Protein AF-X5D4H0-F1 (afdb_monomer_lite)

Organism: Chilo suppressalis (NCBI:txid168631)

Radius of gyration: 31.81 Å; chains: 1; bounding box: 71×62×67 Å

Sequence (110 aa):
GKLAHEENACTDKDTGFATVEECNVGMKMDQKDWSDDDLVAQALLFFLGGFDTVSTAMTFSLHELALSPEVQDKLLAEIRENEQKNNGKFDFNSIQKMVYMDMVVSGKTK

Foldseek 3Di:
DDDDDDDDDPDDDPDDDDDDPPPPPPPPPVPPDDDPVNVVVVVVVVCVVPVVVVVVLVVVLVVVCVVCVVLVVVLVVLVVVLCVVVVNDDDPVSVVPSPSVVCSSVVVPD

InterPro domains:
  IPR001128 Cytochrome P450 [PF00067] (30-105)
  IPR036396 Cytochrome P450 superfamily [G3DSA:1.10.630.10] (8-106)
  IPR036396 Cytochrome P450 superfamily [SSF48264] (31-105)
  IPR050476 Insect Cytochrome P450 Detoxification [PTHR24292] (33-106)

pLDDT: mean 77.78, std 20.72, range [32.56, 96.5]

Secondary structure (DSSP, 8-state):
----------------S---------------PPPHHHHHHHHHHHHHHHHHHHHHHHHHHHHHHHH-HHHHHHHHHHHHHHHHHTTT---HHHHHT-HHHHHHHTT---

Structure (mmCIF, N/CA/C/O backbone):
data_AF-X5D4H0-F1
#
_entry.id   AF-X5D4H0-F1
#
loop_
_atom_site.group_PDB
_atom_site.id
_atom_site.type_symbol
_atom_site.label_atom_id
_atom_site.label_alt_id
_atom_site.label_comp_id
_atom_site.label_asym_id
_atom_site.label_entity_id
_atom_site.label_seq_id
_atom_site.pdbx_PDB_ins_code
_atom_site.Cartn_x
_atom_site.Cartn_y
_atom_site.Cartn_z
_atom_site.occupancy
_atom_site.B_iso_or_equiv
_atom_site.auth_seq_id
_atom_site.auth_comp_id
_atom_site.auth_asym_id
_atom_site.auth_atom_id
_atom_site.pdbx_PDB_model_num
ATOM 1 N N . GLY A 1 1 ? 50.247 13.702 -39.782 1.00 38.03 1 GLY A N 1
ATOM 2 C CA . GLY A 1 1 ? 50.747 15.018 -39.347 1.00 38.03 1 GLY A CA 1
ATOM 3 C C . GLY A 1 1 ? 50.384 16.060 -40.383 1.00 38.03 1 GLY A C 1
ATOM 4 O O . GLY A 1 1 ? 50.395 15.709 -41.554 1.00 38.03 1 GLY A O 1
ATOM 5 N N . LYS A 1 2 ? 50.134 17.296 -39.919 1.00 32.56 2 LYS A N 1
ATOM 6 C CA . LYS A 1 2 ? 49.793 18.537 -40.659 1.00 32.56 2 LYS A CA 1
ATOM 7 C C . LYS A 1 2 ? 48.367 18.589 -41.232 1.00 32.56 2 LYS A C 1
ATOM 9 O O . LYS A 1 2 ? 48.036 17.730 -42.031 1.00 32.56 2 LYS A O 1
ATOM 14 N N . LEU A 1 3 ? 47.421 19.423 -40.771 1.00 36.31 3 LEU A N 1
ATOM 15 C CA . LEU A 1 3 ? 47.322 20.852 -40.362 1.00 36.31 3 LEU A CA 1
ATOM 16 C C . LEU A 1 3 ? 46.742 21.745 -41.484 1.00 36.31 3 LEU A C 1
ATOM 18 O O . LEU A 1 3 ? 47.398 21.943 -42.497 1.00 36.31 3 LEU A O 1
ATOM 22 N N . ALA A 1 4 ? 45.529 22.247 -41.202 1.00 43.66 4 ALA A N 1
ATOM 23 C CA . ALA A 1 4 ? 44.892 23.547 -41.481 1.00 43.66 4 ALA A CA 1
ATOM 24 C C . ALA A 1 4 ? 45.191 24.346 -42.770 1.00 43.66 4 ALA A C 1
ATOM 26 O O . ALA A 1 4 ? 46.338 24.694 -43.036 1.00 43.66 4 ALA A O 1
ATOM 27 N N . HIS A 1 5 ? 44.121 24.841 -43.413 1.00 39.69 5 HIS A N 1
ATOM 28 C CA . HIS A 1 5 ? 44.005 26.281 -43.668 1.00 39.69 5 HIS A CA 1
ATOM 29 C C . HIS A 1 5 ? 42.549 26.767 -43.749 1.00 39.69 5 HIS A C 1
ATOM 31 O O . HIS A 1 5 ? 41.663 26.109 -44.286 1.00 39.69 5 HIS A O 1
ATOM 37 N N . GLU A 1 6 ? 42.385 27.931 -43.143 1.00 48.75 6 GLU A N 1
ATOM 38 C CA . GLU A 1 6 ? 41.243 28.815 -42.961 1.00 48.75 6 GLU A CA 1
ATOM 39 C C . GLU A 1 6 ? 40.877 29.538 -44.267 1.00 48.75 6 GLU A C 1
ATOM 41 O O . GLU A 1 6 ? 41.780 29.942 -45.002 1.00 48.75 6 GLU A O 1
ATOM 46 N N . GLU A 1 7 ? 39.584 29.769 -44.516 1.00 38.81 7 GLU A N 1
ATOM 47 C CA . GLU A 1 7 ? 39.147 30.905 -45.336 1.00 38.81 7 GLU A CA 1
ATOM 48 C C . GLU A 1 7 ? 38.183 31.764 -44.515 1.00 38.81 7 GLU A C 1
ATOM 50 O O . GLU A 1 7 ? 36.983 31.519 -44.406 1.00 38.81 7 GLU A O 1
ATOM 55 N N . ASN A 1 8 ? 38.789 32.766 -43.887 1.00 45.56 8 ASN A N 1
ATOM 56 C CA . ASN A 1 8 ? 38.143 33.963 -43.394 1.00 45.56 8 ASN A CA 1
ATOM 57 C C . ASN A 1 8 ? 37.752 34.811 -44.613 1.00 45.56 8 ASN A C 1
ATOM 59 O O . ASN A 1 8 ? 38.616 35.390 -45.269 1.00 45.56 8 ASN A O 1
ATOM 63 N N . ALA A 1 9 ? 36.458 34.929 -44.886 1.00 34.91 9 ALA A N 1
ATOM 64 C CA . ALA A 1 9 ? 35.926 36.011 -45.701 1.00 34.91 9 ALA A CA 1
ATOM 65 C C . ALA A 1 9 ? 34.827 36.711 -44.900 1.00 34.91 9 ALA A C 1
ATOM 67 O O . ALA A 1 9 ? 33.637 36.435 -45.036 1.00 34.91 9 ALA A O 1
ATOM 68 N N . CYS A 1 10 ? 35.254 37.625 -44.028 1.00 33.41 10 CYS A N 1
ATOM 69 C CA . CYS A 1 10 ? 34.387 38.679 -43.527 1.00 33.41 10 CYS A CA 1
ATOM 70 C C . CYS A 1 10 ? 34.046 39.584 -44.717 1.00 33.41 10 CYS A C 1
ATOM 72 O O . CYS A 1 10 ? 34.816 40.473 -45.077 1.00 33.41 10 CYS A O 1
ATOM 74 N N . THR A 1 11 ? 32.928 39.315 -45.389 1.00 42.12 11 THR A N 1
ATOM 75 C CA . THR A 1 11 ? 32.322 40.296 -46.288 1.00 42.12 11 THR A CA 1
ATOM 76 C C . THR A 1 11 ? 31.450 41.212 -45.452 1.00 42.12 11 THR A C 1
ATOM 78 O O . THR A 1 11 ? 30.385 40.804 -44.985 1.00 42.12 11 THR A O 1
ATOM 81 N N . ASP A 1 12 ? 31.965 42.423 -45.272 1.00 48.94 12 ASP A N 1
ATOM 82 C CA . ASP A 1 12 ? 31.274 43.623 -44.822 1.00 48.94 12 ASP A CA 1
ATOM 83 C C . ASP A 1 12 ? 29.800 43.627 -45.258 1.00 48.94 12 ASP A C 1
ATOM 85 O O . ASP A 1 12 ? 29.479 43.533 -46.446 1.00 48.94 12 ASP A O 1
ATOM 89 N N . LYS A 1 13 ? 28.897 43.683 -44.278 1.00 42.53 13 LYS A N 1
ATOM 90 C CA . LYS A 1 13 ? 27.477 43.952 -44.497 1.00 42.53 13 LYS A CA 1
ATOM 91 C C . LYS A 1 13 ? 27.037 45.016 -43.510 1.00 42.53 13 LYS A C 1
ATOM 93 O O . LYS A 1 13 ? 26.432 44.722 -42.483 1.00 42.53 13 LYS A O 1
ATOM 98 N N . ASP A 1 14 ? 27.307 46.264 -43.868 1.00 48.41 14 ASP A N 1
ATOM 99 C CA . ASP A 1 14 ? 26.451 47.361 -43.446 1.00 48.41 14 ASP A CA 1
ATOM 100 C C . ASP A 1 14 ? 25.086 47.185 -44.129 1.00 48.41 14 ASP A C 1
ATOM 102 O O . ASP A 1 14 ? 24.901 47.516 -45.295 1.00 48.41 14 ASP A O 1
ATOM 106 N N . THR A 1 15 ? 24.144 46.542 -43.439 1.00 45.88 15 THR A N 1
ATOM 107 C CA . THR A 1 15 ? 22.702 46.679 -43.690 1.00 45.88 15 THR A CA 1
ATOM 108 C C . THR A 1 15 ? 21.940 46.321 -42.417 1.00 45.88 15 THR A C 1
ATOM 110 O O . THR A 1 15 ? 21.647 45.164 -42.149 1.00 45.88 15 THR A O 1
ATOM 113 N N . GLY A 1 16 ? 21.636 47.361 -41.637 1.00 41.84 16 GLY A N 1
ATOM 114 C CA . GLY A 1 16 ? 20.318 47.597 -41.048 1.00 41.84 16 GLY A CA 1
ATOM 115 C C . GLY A 1 16 ? 19.762 46.561 -40.068 1.00 41.84 16 GLY A C 1
ATOM 116 O O . GLY A 1 16 ? 19.379 45.460 -40.440 1.00 41.84 16 GLY A O 1
ATOM 117 N N . PHE A 1 17 ? 19.579 47.004 -38.822 1.00 49.44 17 PHE A N 1
ATOM 118 C CA . PHE A 1 17 ? 18.474 46.621 -37.935 1.00 49.44 17 PHE A CA 1
ATOM 119 C C . PHE A 1 17 ? 17.290 45.955 -38.673 1.00 49.44 17 PHE A C 1
ATOM 121 O O . PHE A 1 17 ? 16.457 46.670 -39.221 1.00 49.44 17 PHE A O 1
ATOM 128 N N . ALA A 1 18 ? 17.235 44.617 -38.679 1.00 51.69 18 ALA A N 1
ATOM 129 C CA . ALA A 1 18 ? 16.053 43.752 -38.834 1.00 51.69 18 ALA A CA 1
ATOM 130 C C . ALA A 1 18 ? 16.420 42.444 -39.549 1.00 51.69 18 ALA A C 1
ATOM 132 O O . ALA A 1 18 ? 16.176 42.280 -40.736 1.00 51.69 18 ALA A O 1
ATOM 133 N N . THR A 1 19 ? 16.957 41.477 -38.815 1.00 40.19 19 THR A N 1
ATOM 134 C CA . THR A 1 19 ? 16.515 40.076 -38.900 1.00 40.19 19 THR A CA 1
ATOM 135 C C . THR A 1 19 ? 17.049 39.379 -37.656 1.00 40.19 19 THR A C 1
ATOM 137 O O . THR A 1 19 ? 18.245 39.151 -37.514 1.00 40.19 19 THR A O 1
ATOM 140 N N . VAL A 1 20 ? 16.161 39.106 -36.698 1.00 52.41 20 VAL A N 1
ATOM 141 C CA . VAL A 1 20 ? 16.441 38.093 -35.680 1.00 52.41 20 VAL A CA 1
ATOM 142 C C . VAL A 1 20 ? 16.550 36.786 -36.452 1.00 52.41 20 VAL A C 1
ATOM 144 O O . VAL A 1 20 ? 15.569 36.331 -37.035 1.00 52.41 20 VAL A O 1
ATOM 147 N N . GLU A 1 21 ? 17.752 36.224 -36.525 1.00 51.53 21 GLU A N 1
ATOM 148 C CA . GLU A 1 21 ? 17.915 34.831 -36.905 1.00 51.53 21 GLU A CA 1
ATOM 149 C C . GLU A 1 21 ? 17.277 34.029 -35.769 1.00 51.53 21 GLU A C 1
ATOM 151 O O . GLU A 1 21 ? 17.856 33.871 -34.692 1.00 51.53 21 GLU A O 1
ATOM 156 N N . GLU A 1 22 ? 16.019 33.619 -35.951 1.00 53.88 22 GLU A N 1
ATOM 157 C CA . GLU A 1 22 ? 15.427 32.631 -35.065 1.00 53.88 22 GLU A CA 1
ATOM 158 C C . GLU A 1 22 ? 16.223 31.347 -35.268 1.00 53.88 22 GLU A C 1
ATOM 160 O O . GLU A 1 22 ? 16.001 30.581 -36.207 1.00 53.88 22 GLU A O 1
ATOM 165 N N . CYS A 1 23 ? 17.209 31.147 -34.393 1.00 44.38 23 CYS A N 1
ATOM 166 C CA . CYS A 1 23 ? 17.832 29.859 -34.174 1.00 44.38 23 CYS A CA 1
ATOM 167 C C . CYS A 1 23 ? 16.699 28.896 -33.840 1.00 44.38 23 CYS A C 1
ATOM 169 O O . CYS A 1 23 ? 16.240 28.824 -32.699 1.00 44.38 23 CYS A O 1
ATOM 171 N N . ASN A 1 24 ? 16.236 28.163 -34.847 1.00 54.66 24 ASN A N 1
ATOM 172 C CA . ASN A 1 24 ? 15.340 27.050 -34.646 1.00 54.66 24 ASN A CA 1
ATOM 173 C C . ASN A 1 24 ? 16.191 25.978 -33.963 1.00 54.66 24 ASN A C 1
ATOM 175 O O . ASN A 1 24 ? 16.803 25.131 -34.619 1.00 54.66 24 ASN A O 1
ATOM 179 N N . VAL A 1 25 ? 16.299 26.070 -32.633 1.00 58.06 25 VAL A N 1
ATOM 180 C CA . VAL A 1 25 ? 16.770 24.990 -31.771 1.00 58.06 25 VAL A CA 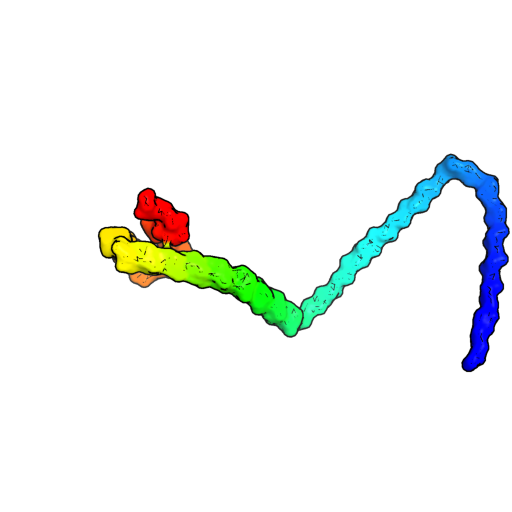1
ATOM 181 C C . VAL A 1 25 ? 15.732 23.894 -31.938 1.00 58.06 25 VAL A C 1
ATOM 183 O O . VAL A 1 25 ? 14.803 23.742 -31.150 1.00 58.06 25 VAL A O 1
ATOM 186 N N . GLY A 1 26 ? 15.850 23.165 -33.045 1.00 52.06 26 GLY A N 1
ATOM 187 C CA . GLY A 1 26 ? 15.189 21.902 -33.237 1.00 52.06 26 GLY A CA 1
ATOM 188 C C . GLY A 1 26 ? 15.731 21.021 -32.137 1.00 52.06 26 GLY A C 1
ATOM 189 O O . GLY A 1 26 ? 16.812 20.448 -32.274 1.00 52.06 26 GLY A O 1
ATOM 190 N N . MET A 1 27 ? 15.000 20.960 -31.026 1.00 50.88 27 MET A N 1
ATOM 191 C CA . MET A 1 27 ? 15.091 19.861 -30.090 1.00 50.88 27 MET A CA 1
ATOM 192 C C . MET A 1 27 ? 14.788 18.633 -30.939 1.00 50.88 27 MET A C 1
ATOM 194 O O . MET A 1 27 ? 13.632 18.291 -31.181 1.00 50.88 27 MET A O 1
ATOM 198 N N . LYS A 1 28 ? 15.835 18.020 -31.497 1.00 51.12 28 LYS A N 1
ATOM 199 C CA . LYS A 1 28 ? 15.747 16.647 -31.949 1.00 51.12 28 LYS A CA 1
ATOM 200 C C . LYS A 1 28 ? 15.394 15.902 -30.678 1.00 51.12 28 LYS A C 1
ATOM 202 O O . LYS A 1 28 ? 16.239 15.741 -29.802 1.00 51.12 28 LYS A O 1
ATOM 207 N N . MET A 1 29 ? 14.114 15.581 -30.538 1.00 59.34 29 MET A N 1
ATOM 208 C CA . MET A 1 29 ? 13.678 14.559 -29.613 1.00 59.34 29 MET A CA 1
ATOM 209 C C . MET A 1 29 ? 14.407 13.320 -30.100 1.00 59.34 29 MET A C 1
ATOM 211 O O . MET A 1 29 ? 14.031 12.743 -31.119 1.00 59.34 29 MET A O 1
ATOM 215 N N . ASP A 1 30 ? 15.545 13.030 -29.476 1.00 59.16 30 ASP A N 1
ATOM 216 C CA . ASP A 1 30 ? 16.260 11.794 -29.707 1.00 59.16 30 ASP A CA 1
ATOM 217 C C . ASP A 1 30 ? 15.267 10.710 -29.309 1.00 59.16 30 ASP A C 1
ATOM 219 O O . ASP A 1 30 ? 14.917 10.558 -28.135 1.00 59.1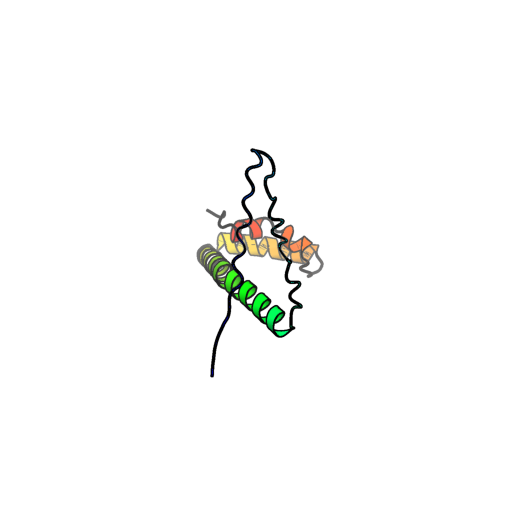6 30 ASP A O 1
ATOM 223 N N . GLN A 1 31 ? 14.671 10.074 -30.313 1.00 61.53 31 GLN A N 1
ATOM 224 C CA . GLN A 1 31 ? 13.747 8.979 -30.114 1.00 61.53 31 GLN A CA 1
ATOM 225 C C . GLN A 1 31 ? 14.617 7.800 -29.685 1.00 61.53 31 GLN A C 1
ATOM 227 O O . GLN A 1 31 ? 15.008 6.975 -30.502 1.00 61.53 31 GLN A O 1
ATOM 232 N N . LYS A 1 32 ? 15.023 7.795 -28.408 1.00 73.44 32 LYS A N 1
ATOM 233 C CA . LYS A 1 32 ? 15.783 6.698 -27.826 1.00 73.44 32 LYS A CA 1
ATOM 234 C C . LYS A 1 32 ? 14.866 5.483 -27.825 1.00 73.44 32 LYS A C 1
ATOM 236 O O . LYS A 1 32 ? 13.904 5.429 -27.057 1.00 73.44 32 LYS A O 1
ATOM 241 N N . ASP A 1 33 ? 15.167 4.532 -28.698 1.00 84.06 33 ASP A N 1
ATOM 242 C CA . ASP A 1 33 ? 14.581 3.203 -28.629 1.00 84.06 33 ASP A CA 1
ATOM 243 C C . ASP A 1 33 ? 15.008 2.571 -27.299 1.00 84.06 33 ASP A C 1
ATOM 245 O O . ASP A 1 33 ? 16.196 2.484 -26.978 1.00 84.06 33 ASP A O 1
ATOM 249 N N . TRP A 1 34 ? 14.021 2.206 -26.485 1.00 88.75 34 TRP A N 1
ATOM 250 C CA . TRP A 1 34 ? 14.247 1.593 -25.182 1.00 88.75 34 TRP A CA 1
ATOM 251 C C . TRP A 1 34 ? 14.613 0.125 -25.375 1.00 88.75 34 TRP A C 1
ATOM 253 O O . TRP A 1 34 ? 13.840 -0.630 -25.963 1.00 88.75 34 TRP A O 1
ATOM 263 N N . SER A 1 35 ? 15.778 -0.279 -24.864 1.00 93.50 35 SER 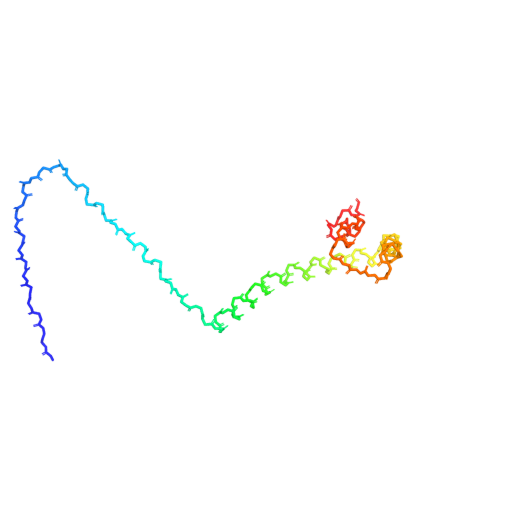A N 1
ATOM 264 C CA . SER A 1 35 ? 16.102 -1.696 -24.703 1.00 93.50 35 SER A CA 1
ATOM 265 C C . SER A 1 35 ? 15.299 -2.290 -23.542 1.00 93.50 35 SER A C 1
ATOM 267 O O . SER A 1 35 ? 14.918 -1.572 -22.611 1.00 93.50 35 SER A O 1
ATOM 269 N N . ASP A 1 36 ? 15.105 -3.608 -23.543 1.00 94.06 36 ASP A N 1
ATOM 270 C CA . ASP A 1 36 ? 14.511 -4.330 -22.412 1.00 94.06 36 ASP A CA 1
ATOM 271 C C . ASP A 1 36 ? 15.276 -4.045 -21.107 1.00 94.06 36 ASP A C 1
ATOM 273 O O . ASP A 1 36 ? 14.665 -3.827 -20.061 1.00 94.06 36 ASP A O 1
ATOM 277 N N . ASP A 1 37 ? 16.608 -3.943 -21.177 1.00 95.19 37 ASP A N 1
ATOM 278 C CA . ASP A 1 37 ? 17.453 -3.596 -20.029 1.00 95.19 37 ASP A CA 1
ATOM 279 C C . ASP A 1 37 ? 17.173 -2.178 -19.507 1.00 95.19 37 ASP A C 1
ATOM 281 O O . ASP A 1 37 ? 17.134 -1.962 -18.293 1.00 95.19 37 ASP A O 1
ATOM 285 N N . ASP A 1 38 ? 16.937 -1.208 -20.402 1.00 93.69 38 ASP A N 1
ATOM 286 C CA . ASP A 1 38 ? 16.575 0.153 -19.998 1.00 93.69 38 ASP A CA 1
ATOM 287 C C . ASP A 1 38 ? 15.199 0.152 -19.299 1.00 93.69 38 ASP A C 1
ATOM 289 O O . ASP A 1 38 ? 15.022 0.823 -18.280 1.00 93.69 38 ASP A O 1
ATOM 293 N N . LEU A 1 39 ? 14.231 -0.624 -19.807 1.00 94.94 39 LEU A N 1
ATOM 294 C CA . LEU A 1 39 ? 12.892 -0.742 -19.218 1.00 94.94 39 LEU A CA 1
ATOM 2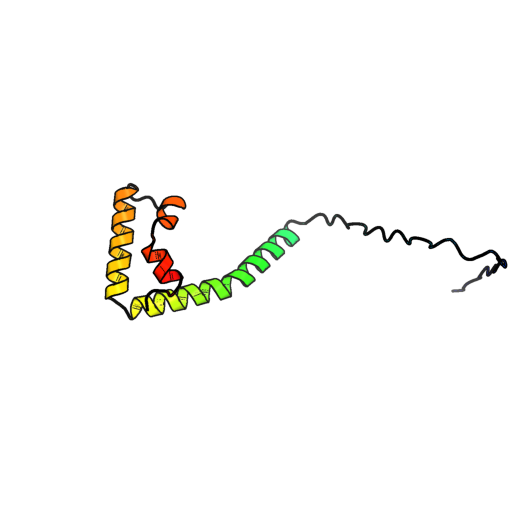95 C C . LEU A 1 39 ? 12.935 -1.399 -17.831 1.00 94.94 39 LEU A C 1
ATOM 297 O O . LEU A 1 39 ? 12.308 -0.904 -16.891 1.00 94.94 39 LEU A O 1
ATOM 301 N N . VAL A 1 40 ? 13.703 -2.481 -17.682 1.00 96.50 40 VAL A N 1
ATOM 302 C CA . VAL A 1 40 ? 13.908 -3.154 -16.391 1.00 96.50 40 VAL A CA 1
ATOM 303 C C . VAL A 1 40 ? 14.592 -2.213 -15.400 1.00 96.50 40 VAL A C 1
ATOM 305 O O . VAL A 1 40 ? 14.152 -2.110 -14.253 1.00 96.50 40 VAL A O 1
ATOM 308 N N . ALA A 1 41 ? 15.621 -1.478 -15.831 1.00 94.81 41 ALA A N 1
ATOM 309 C CA . ALA A 1 41 ? 16.303 -0.508 -14.982 1.00 94.81 41 ALA A CA 1
ATOM 310 C C . ALA A 1 41 ? 15.347 0.590 -14.481 1.00 94.81 41 ALA A C 1
ATOM 312 O O . ALA A 1 41 ? 15.358 0.914 -13.292 1.00 94.81 41 ALA A O 1
ATOM 313 N N . GLN A 1 42 ? 14.475 1.123 -15.345 1.00 93.19 42 GLN A N 1
ATOM 314 C CA . GLN A 1 42 ? 13.453 2.088 -14.924 1.00 93.19 42 GLN A CA 1
ATOM 315 C C . GLN A 1 42 ? 12.444 1.475 -13.949 1.00 93.19 42 GLN A C 1
ATOM 317 O O . GLN A 1 42 ? 12.136 2.090 -12.930 1.00 93.19 42 GLN A O 1
ATOM 322 N N . ALA A 1 43 ? 11.961 0.256 -14.206 1.00 95.19 43 ALA A N 1
ATOM 323 C CA . ALA A 1 43 ? 11.030 -0.427 -13.310 1.00 95.19 43 ALA A CA 1
ATOM 324 C C . ALA A 1 43 ? 11.622 -0.624 -11.903 1.00 95.19 43 ALA A C 1
ATOM 326 O O . ALA A 1 43 ? 10.939 -0.389 -10.905 1.00 95.19 43 ALA A O 1
ATOM 327 N N . LEU A 1 44 ? 12.906 -0.984 -11.814 1.00 95.62 44 LEU A N 1
ATOM 328 C CA . LEU A 1 44 ? 13.617 -1.101 -10.541 1.00 95.62 44 LEU A CA 1
ATOM 329 C C . LEU A 1 44 ? 13.766 0.250 -9.834 1.00 95.62 44 LEU A C 1
ATOM 331 O O . LEU A 1 44 ? 13.578 0.316 -8.622 1.00 95.62 44 LEU A O 1
ATOM 335 N N . LEU A 1 45 ? 14.055 1.330 -10.567 1.00 94.81 45 LEU A N 1
ATOM 336 C CA . LEU A 1 45 ? 14.123 2.676 -9.990 1.00 94.81 45 LEU A CA 1
ATOM 337 C C . LEU A 1 45 ? 12.777 3.108 -9.395 1.00 94.81 45 LEU A C 1
ATOM 339 O O . LEU A 1 45 ? 12.741 3.588 -8.261 1.00 94.81 45 LEU A O 1
ATOM 343 N N . PHE A 1 46 ? 11.672 2.889 -10.113 1.00 93.94 46 PHE A N 1
ATOM 344 C CA . PHE A 1 46 ? 10.330 3.166 -9.593 1.00 93.94 46 PHE A CA 1
ATOM 345 C C . PHE A 1 46 ? 9.992 2.297 -8.381 1.00 93.94 46 PHE A C 1
ATOM 347 O O . PHE A 1 46 ? 9.433 2.800 -7.405 1.00 93.94 46 PHE A O 1
ATOM 354 N N . PHE A 1 47 ? 10.365 1.016 -8.412 1.00 94.31 47 PHE A N 1
ATOM 355 C CA . PHE A 1 47 ? 10.166 0.115 -7.284 1.00 94.31 47 PHE A CA 1
ATOM 356 C C . PHE A 1 47 ? 10.917 0.599 -6.043 1.00 94.31 47 PHE A C 1
ATOM 358 O O . PHE A 1 47 ? 10.304 0.762 -4.996 1.00 94.31 47 PHE A O 1
ATOM 365 N N . LEU A 1 48 ? 12.216 0.885 -6.154 1.00 93.19 48 LEU A N 1
ATOM 366 C CA . LEU A 1 48 ? 13.032 1.332 -5.023 1.00 93.19 48 LEU A CA 1
ATOM 367 C C . LEU A 1 48 ? 12.565 2.687 -4.478 1.00 93.19 48 LEU A C 1
ATOM 369 O O . LEU A 1 48 ? 12.463 2.851 -3.264 1.00 93.19 48 LEU A O 1
ATOM 373 N N . GLY A 1 49 ? 12.226 3.633 -5.361 1.00 92.94 49 GLY A N 1
ATOM 374 C CA . GLY A 1 49 ? 11.710 4.945 -4.964 1.00 92.94 49 GLY A CA 1
ATOM 375 C C . GLY A 1 49 ? 10.363 4.874 -4.233 1.00 92.94 49 GLY A C 1
ATOM 376 O O . GLY A 1 49 ? 10.123 5.642 -3.302 1.00 92.94 49 GLY A O 1
ATOM 377 N N . GLY A 1 50 ? 9.492 3.935 -4.617 1.00 91.31 50 GLY A N 1
ATOM 378 C CA . GLY A 1 50 ? 8.216 3.694 -3.939 1.00 91.31 50 GLY A CA 1
ATOM 379 C C . GLY A 1 50 ? 8.320 2.783 -2.712 1.00 91.31 50 GLY A C 1
ATOM 380 O O . GLY A 1 50 ? 7.502 2.881 -1.802 1.00 91.31 50 GLY A O 1
ATOM 381 N N . PHE A 1 51 ? 9.317 1.899 -2.659 1.00 93.62 51 PHE A N 1
ATOM 382 C CA . PHE A 1 51 ? 9.411 0.871 -1.625 1.00 93.62 51 PHE A CA 1
ATOM 383 C C . PHE A 1 51 ? 9.641 1.469 -0.242 1.00 93.62 51 PHE A C 1
ATOM 385 O O . PHE A 1 51 ? 8.933 1.115 0.696 1.00 93.62 51 PHE A O 1
ATOM 392 N N . ASP A 1 52 ? 10.604 2.380 -0.108 1.00 90.81 52 ASP A N 1
ATOM 393 C CA . ASP A 1 52 ? 11.012 2.880 1.208 1.00 90.81 52 ASP A CA 1
ATOM 394 C C . ASP A 1 52 ? 9.889 3.685 1.887 1.00 90.81 52 ASP A C 1
ATOM 396 O O . ASP A 1 52 ? 9.571 3.496 3.065 1.00 90.81 52 ASP A O 1
ATOM 400 N N . THR A 1 53 ? 9.191 4.512 1.102 1.00 91.25 53 THR A N 1
ATOM 401 C CA . THR A 1 53 ? 8.037 5.296 1.567 1.00 91.25 53 THR A CA 1
ATOM 402 C C . THR A 1 53 ? 6.859 4.407 1.958 1.00 91.25 53 THR A C 1
ATOM 404 O O . THR A 1 53 ? 6.305 4.563 3.048 1.00 91.25 53 THR A O 1
ATOM 407 N N . VAL A 1 54 ? 6.496 3.440 1.111 1.00 92.38 54 VAL A N 1
ATOM 408 C CA . VAL A 1 54 ? 5.373 2.530 1.370 1.00 92.38 54 VAL A CA 1
ATOM 409 C C . VAL A 1 54 ? 5.678 1.583 2.538 1.00 92.38 54 VAL A C 1
ATOM 411 O O . VAL A 1 54 ? 4.828 1.391 3.406 1.00 92.38 54 VAL A O 1
ATOM 414 N N . SER A 1 55 ? 6.892 1.033 2.612 1.00 93.56 55 SER A N 1
ATOM 415 C CA . SER A 1 55 ? 7.343 0.161 3.707 1.00 93.56 55 SER A CA 1
ATOM 416 C C . SER A 1 55 ? 7.297 0.882 5.056 1.00 93.56 55 SER A C 1
ATOM 418 O O . SER A 1 55 ? 6.773 0.355 6.044 1.00 93.56 55 SER A O 1
ATOM 420 N N . THR A 1 56 ? 7.764 2.131 5.088 1.00 91.56 56 THR A N 1
ATOM 421 C CA . THR A 1 56 ? 7.710 2.973 6.286 1.00 91.56 56 THR A CA 1
ATOM 422 C C . THR A 1 56 ? 6.264 3.244 6.709 1.00 91.56 56 THR A C 1
ATOM 424 O O . THR A 1 56 ? 5.920 3.048 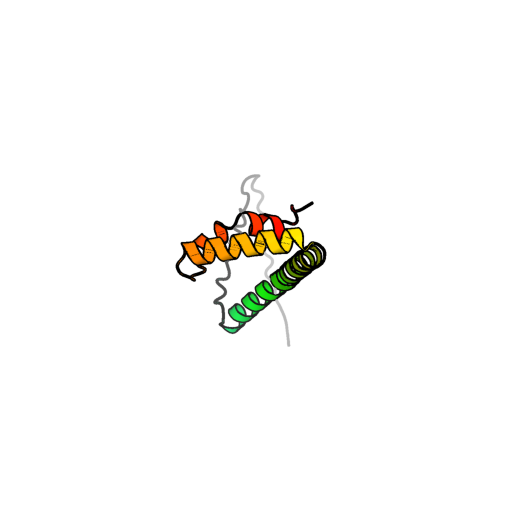7.876 1.00 91.56 56 THR A O 1
ATOM 427 N N . ALA A 1 57 ? 5.385 3.617 5.771 1.00 90.88 57 ALA A N 1
ATOM 428 C CA . ALA A 1 57 ? 3.969 3.852 6.057 1.00 90.88 57 ALA A CA 1
ATOM 429 C C . ALA A 1 57 ? 3.261 2.595 6.602 1.00 90.88 57 ALA A C 1
ATOM 431 O O . ALA A 1 57 ? 2.534 2.677 7.596 1.00 90.88 57 ALA A O 1
ATOM 432 N N . MET A 1 58 ? 3.516 1.421 6.009 1.00 91.88 58 MET A N 1
ATOM 433 C CA . MET A 1 58 ? 2.988 0.147 6.512 1.00 91.88 58 MET A CA 1
ATOM 434 C C . MET A 1 58 ? 3.500 -0.163 7.919 1.00 91.88 58 MET A C 1
ATOM 436 O O . MET A 1 58 ? 2.721 -0.571 8.776 1.00 91.88 58 MET A O 1
ATOM 440 N N . THR A 1 59 ? 4.791 0.063 8.174 1.00 92.94 59 THR A N 1
ATOM 441 C CA . THR A 1 59 ? 5.408 -0.192 9.481 1.00 92.94 59 THR A CA 1
ATOM 442 C C . THR A 1 59 ? 4.751 0.646 10.575 1.00 92.94 59 THR A C 1
ATOM 444 O O . THR A 1 59 ? 4.364 0.099 11.606 1.00 92.94 59 THR A O 1
ATOM 447 N N . PHE A 1 60 ? 4.559 1.948 10.345 1.00 90.75 60 PHE A N 1
ATOM 448 C CA . PHE A 1 60 ? 3.863 2.811 11.303 1.00 90.75 60 PHE A CA 1
ATOM 449 C C . PHE A 1 60 ? 2.402 2.401 11.500 1.00 90.75 60 PHE A C 1
ATOM 451 O O . PHE A 1 60 ? 1.961 2.282 12.641 1.00 90.75 60 PHE A O 1
ATOM 458 N N . SER A 1 61 ? 1.681 2.112 10.413 1.00 90.69 61 SER A N 1
ATOM 459 C CA . SER A 1 61 ? 0.273 1.693 10.478 1.00 90.69 61 SER A CA 1
ATOM 460 C C . SER A 1 61 ? 0.104 0.418 11.310 1.00 90.69 61 SER A C 1
ATOM 462 O O . SER A 1 61 ? -0.743 0.353 12.198 1.00 90.69 61 SER A O 1
ATOM 464 N N . LEU A 1 62 ? 0.947 -0.592 11.069 1.00 91.38 62 LEU A N 1
ATOM 465 C CA . LEU A 1 62 ? 0.931 -1.848 11.821 1.00 91.38 62 LEU A CA 1
ATOM 466 C C . LEU A 1 62 ? 1.359 -1.655 13.278 1.00 91.38 62 LEU A C 1
ATOM 468 O O . LEU A 1 62 ? 0.823 -2.321 14.162 1.00 91.38 62 LEU A O 1
ATOM 472 N N . HIS A 1 63 ? 2.306 -0.753 13.540 1.00 92.31 63 HIS A N 1
ATOM 473 C CA . HIS A 1 63 ? 2.745 -0.450 14.896 1.00 92.31 63 HIS A CA 1
ATOM 474 C C . HIS A 1 63 ? 1.630 0.198 15.727 1.00 92.31 63 HIS A C 1
ATOM 476 O O . HIS A 1 63 ? 1.352 -0.264 16.833 1.00 92.31 63 HIS A O 1
ATOM 482 N N . GLU A 1 64 ? 0.948 1.216 15.192 1.00 88.50 64 GLU A N 1
ATOM 483 C CA . GLU A 1 64 ? -0.190 1.849 15.873 1.00 88.50 64 GLU A CA 1
ATOM 484 C C . GLU A 1 64 ? -1.351 0.862 16.078 1.00 88.50 64 GLU A C 1
ATOM 486 O O . GLU A 1 64 ? -1.975 0.856 17.144 1.00 88.50 64 GLU A O 1
ATOM 491 N N . LEU A 1 65 ? -1.587 -0.024 15.102 1.00 91.12 65 LEU A N 1
ATOM 492 C CA . LEU A 1 65 ? -2.601 -1.076 15.188 1.00 91.12 65 LEU A CA 1
ATOM 493 C C . LEU A 1 65 ? -2.288 -2.091 16.296 1.00 91.12 65 LEU A C 1
ATOM 495 O O . LEU A 1 65 ? -3.175 -2.451 17.063 1.00 91.12 65 LEU A O 1
AT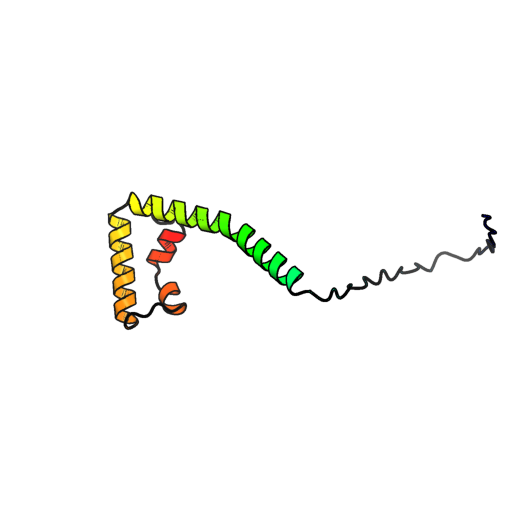OM 499 N N . ALA A 1 66 ? -1.028 -2.519 16.421 1.00 90.94 66 ALA A N 1
ATOM 500 C CA . ALA A 1 66 ? -0.600 -3.469 17.450 1.00 90.94 66 ALA A CA 1
ATOM 501 C C . ALA A 1 66 ? -0.703 -2.903 18.878 1.00 90.94 66 ALA A C 1
ATOM 503 O O . ALA A 1 66 ? -0.884 -3.660 19.830 1.00 90.94 66 ALA A O 1
ATOM 504 N N . LEU A 1 67 ? -0.593 -1.580 19.036 1.00 91.62 67 LEU A N 1
ATOM 505 C CA . LEU A 1 67 ? -0.761 -0.899 20.323 1.00 91.62 67 LEU A CA 1
ATOM 506 C C . LEU A 1 67 ? -2.233 -0.629 20.677 1.00 91.62 67 LEU A C 1
ATOM 508 O O . LEU A 1 67 ? -2.533 -0.354 21.839 1.00 91.62 67 LEU A O 1
ATOM 512 N N . SER A 1 68 ? -3.142 -0.715 19.702 1.00 90.56 68 SER A N 1
ATOM 513 C CA . SER A 1 68 ? -4.544 -0.305 19.830 1.00 90.56 68 SER A CA 1
ATOM 514 C C . SER A 1 68 ? -5.492 -1.476 19.523 1.00 90.56 68 SER A C 1
ATOM 516 O O . SER A 1 68 ? -6.071 -1.529 18.435 1.00 90.56 68 SER A O 1
ATOM 518 N N . PRO A 1 69 ? -5.699 -2.416 20.466 1.00 91.75 69 PRO A N 1
ATOM 519 C CA . PRO A 1 69 ? -6.512 -3.613 20.227 1.00 91.75 69 PRO A CA 1
ATOM 520 C C . PRO A 1 69 ? -7.963 -3.294 19.830 1.00 91.75 69 PRO A C 1
ATOM 522 O O . PRO A 1 69 ? -8.528 -3.974 18.983 1.00 91.75 69 PRO A O 1
ATOM 525 N N . GLU A 1 70 ? -8.545 -2.209 20.349 1.00 91.69 70 GLU A N 1
ATOM 526 C CA . GLU A 1 70 ? -9.890 -1.758 19.959 1.00 91.69 70 GLU A CA 1
ATOM 527 C C . GLU A 1 70 ? -9.977 -1.385 18.466 1.00 91.69 70 GLU A C 1
ATOM 529 O O . GLU A 1 70 ? -10.928 -1.753 17.772 1.00 91.69 70 GLU A O 1
ATOM 534 N N . VAL A 1 71 ? -8.961 -0.682 17.954 1.00 90.94 71 VAL A N 1
ATOM 535 C CA . VAL A 1 71 ? -8.855 -0.318 16.532 1.00 90.94 71 VAL A CA 1
ATOM 536 C C . VAL A 1 71 ? -8.681 -1.581 15.689 1.00 90.94 71 VAL A C 1
ATOM 538 O O . VAL A 1 71 ? -9.319 -1.725 14.646 1.00 90.94 71 VAL A O 1
ATOM 541 N N . GLN A 1 72 ? -7.867 -2.528 16.157 1.00 92.94 72 GLN A N 1
ATOM 542 C CA . GLN A 1 72 ? -7.650 -3.802 15.479 1.00 92.94 72 GLN A CA 1
ATOM 543 C C . GLN A 1 72 ? -8.932 -4.635 15.368 1.00 92.94 72 GLN A C 1
ATOM 545 O O . GLN A 1 72 ? -9.248 -5.119 14.279 1.00 92.94 72 GLN A O 1
ATOM 550 N N . ASP A 1 73 ? -9.693 -4.761 16.454 1.00 94.62 73 ASP A N 1
ATOM 551 C CA . ASP A 1 73 ? -10.953 -5.506 16.469 1.00 94.62 73 ASP A CA 1
ATOM 552 C C . ASP A 1 73 ? -11.991 -4.877 15.532 1.00 94.62 73 ASP A C 1
ATOM 554 O O . ASP A 1 73 ? -12.676 -5.581 14.782 1.00 94.62 73 ASP A O 1
ATOM 558 N N . LYS A 1 74 ? -12.070 -3.542 15.512 1.00 93.62 74 LYS A N 1
ATOM 559 C CA . LYS A 1 74 ? -12.974 -2.806 14.622 1.00 93.62 74 LYS A CA 1
ATOM 560 C C . LYS A 1 74 ? -12.598 -2.965 13.148 1.00 93.62 74 LYS A C 1
ATOM 562 O O . LYS A 1 74 ? -13.480 -3.189 12.319 1.00 93.62 74 LYS A O 1
ATOM 567 N N . LEU A 1 75 ? -11.306 -2.912 12.820 1.00 93.81 75 LEU A N 1
ATOM 568 C CA . LEU A 1 75 ? -10.818 -3.163 11.462 1.00 93.81 75 LEU A CA 1
ATOM 569 C C . LEU A 1 75 ? -11.100 -4.601 11.018 1.00 93.81 75 LEU A C 1
ATOM 571 O O . LEU A 1 75 ? -11.564 -4.829 9.903 1.00 93.81 75 LEU A O 1
ATOM 575 N N . LEU A 1 76 ? -10.872 -5.579 11.896 1.00 94.50 76 LEU A N 1
ATOM 576 C CA . LEU A 1 76 ? -11.149 -6.982 11.601 1.00 94.50 76 LEU A CA 1
ATOM 577 C C . LEU A 1 76 ? -12.645 -7.233 11.364 1.00 94.50 76 LEU A C 1
ATOM 579 O O . LEU A 1 76 ? -13.003 -8.028 10.493 1.00 94.50 76 LEU A O 1
ATOM 583 N N . ALA A 1 77 ? -13.518 -6.557 12.114 1.00 95.31 77 ALA A N 1
ATOM 584 C CA . ALA A 1 77 ? -14.958 -6.614 11.892 1.00 95.31 77 ALA A CA 1
ATOM 585 C C . ALA A 1 77 ? -15.340 -6.091 10.496 1.00 95.31 77 ALA A C 1
ATOM 587 O O . ALA A 1 77 ? -16.078 -6.773 9.786 1.00 95.31 77 ALA A O 1
ATOM 588 N N . GLU A 1 78 ? -14.784 -4.950 10.069 1.00 94.44 78 GLU A N 1
ATOM 589 C CA . GLU A 1 78 ? -15.007 -4.405 8.720 1.00 94.44 78 GLU A CA 1
ATOM 590 C C . GLU A 1 78 ? -14.513 -5.368 7.626 1.00 94.44 78 GLU A C 1
ATOM 592 O O . GLU A 1 78 ? -15.230 -5.629 6.657 1.00 94.44 78 GLU A O 1
ATOM 597 N N . ILE A 1 79 ? -13.324 -5.959 7.796 1.00 93.81 79 ILE A N 1
ATOM 598 C CA . ILE A 1 79 ? -12.766 -6.935 6.845 1.00 93.81 79 ILE A CA 1
ATOM 599 C C . ILE A 1 79 ? -13.696 -8.142 6.694 1.00 93.81 79 ILE A C 1
ATOM 601 O O . ILE A 1 79 ? -14.002 -8.546 5.573 1.00 93.81 79 ILE A O 1
ATOM 605 N N . ARG A 1 80 ? -14.172 -8.708 7.810 1.00 93.88 80 ARG A N 1
ATOM 606 C CA . ARG A 1 80 ? -15.086 -9.864 7.806 1.00 93.88 80 ARG A CA 1
ATOM 607 C C . ARG A 1 80 ? -16.435 -9.528 7.181 1.00 93.88 80 ARG A C 1
ATOM 609 O O . ARG A 1 80 ? -17.004 -10.349 6.467 1.00 93.88 80 ARG A O 1
ATOM 616 N N . GLU A 1 81 ? -16.953 -8.332 7.437 1.00 92.62 81 GLU A N 1
ATOM 617 C CA . GLU A 1 81 ? -18.185 -7.861 6.809 1.00 92.62 81 GLU A CA 1
ATOM 618 C C . GLU A 1 81 ? -18.015 -7.746 5.286 1.00 92.62 81 GLU A C 1
ATOM 620 O O . GLU A 1 81 ? -18.876 -8.200 4.528 1.00 92.62 81 GLU A O 1
ATOM 625 N N . ASN A 1 82 ? -16.893 -7.189 4.824 1.00 92.06 82 ASN A N 1
ATOM 626 C CA . ASN A 1 82 ? -16.588 -7.094 3.399 1.00 92.06 82 ASN A CA 1
ATOM 627 C C . ASN A 1 82 ? -16.404 -8.479 2.754 1.00 92.06 82 ASN A C 1
ATOM 629 O O . ASN A 1 82 ? -16.947 -8.734 1.679 1.00 92.06 82 ASN A O 1
ATOM 633 N N . GLU A 1 83 ? -15.713 -9.397 3.436 1.00 91.62 83 GLU A N 1
ATOM 634 C CA . GLU A 1 83 ? -15.540 -10.787 3.004 1.00 91.62 83 GLU A CA 1
ATOM 635 C C . GLU A 1 83 ? -16.892 -11.477 2.774 1.00 91.62 83 GLU A C 1
ATOM 637 O O . GLU A 1 83 ? -17.126 -12.067 1.717 1.00 91.62 83 GLU A O 1
ATOM 642 N N . GLN A 1 84 ? -17.818 -11.354 3.730 1.00 91.50 84 GLN A N 1
ATOM 643 C CA . GLN A 1 84 ? -19.160 -11.932 3.626 1.00 91.50 84 GLN A CA 1
ATOM 644 C C . GLN A 1 84 ? -19.961 -11.320 2.472 1.00 91.50 84 GLN A C 1
ATOM 646 O O . GLN A 1 84 ? -20.609 -12.048 1.718 1.00 91.50 84 GLN A O 1
ATOM 651 N N . LYS A 1 85 ? -19.892 -9.994 2.298 1.00 88.75 85 LYS A N 1
ATOM 652 C CA . LYS A 1 85 ? -20.594 -9.274 1.222 1.00 88.75 85 LYS A CA 1
ATOM 653 C C . LYS A 1 85 ? -20.088 -9.630 -0.172 1.00 88.75 85 LYS A C 1
ATOM 655 O O . LYS A 1 85 ? -20.866 -9.571 -1.118 1.00 88.75 85 LYS A O 1
ATOM 660 N N . ASN A 1 86 ? -18.808 -9.974 -0.302 1.00 89.12 86 ASN A N 1
ATOM 661 C CA . ASN A 1 86 ? -18.163 -10.216 -1.591 1.00 89.12 86 ASN A CA 1
ATOM 662 C C . ASN A 1 86 ? -17.852 -11.704 -1.840 1.00 89.12 86 ASN A C 1
ATOM 664 O O . ASN A 1 86 ? -16.979 -12.036 -2.643 1.00 89.12 86 ASN A O 1
ATOM 668 N N . ASN A 1 87 ? -18.549 -12.614 -1.144 1.00 88.00 87 ASN A N 1
ATOM 669 C CA . ASN A 1 87 ? -18.395 -14.068 -1.278 1.00 88.00 87 ASN A CA 1
ATOM 670 C C . ASN A 1 87 ? -16.936 -14.547 -1.113 1.00 88.00 87 ASN A C 1
ATOM 672 O O . ASN A 1 87 ? -16.476 -15.419 -1.852 1.00 88.00 87 ASN A O 1
ATOM 676 N N . GLY A 1 88 ? -16.197 -13.955 -0.174 1.00 85.88 88 GLY A N 1
ATOM 677 C CA . GLY A 1 88 ? -14.795 -14.282 0.096 1.00 85.88 88 GLY A CA 1
ATOM 678 C C . GLY A 1 88 ? -13.785 -13.661 -0.871 1.00 85.88 88 GLY A C 1
ATOM 679 O O . GLY A 1 88 ? -12.600 -13.977 -0.798 1.00 85.88 88 GLY A O 1
ATOM 680 N N . LYS A 1 89 ? -14.216 -12.803 -1.804 1.00 88.44 89 LYS A N 1
ATOM 681 C CA . LYS A 1 89 ? -13.320 -12.146 -2.763 1.00 88.44 89 LYS A CA 1
ATOM 682 C C . LYS A 1 89 ? -12.904 -10.764 -2.272 1.00 88.44 89 LYS A C 1
ATOM 684 O O . LYS A 1 89 ? -13.718 -10.005 -1.760 1.00 88.44 89 LYS A O 1
ATOM 689 N N . PHE A 1 90 ? -11.654 -10.401 -2.525 1.00 88.44 90 PHE A N 1
ATOM 690 C CA . PHE A 1 90 ? -11.137 -9.052 -2.304 1.00 88.44 90 PHE A CA 1
ATOM 691 C C . PHE A 1 90 ? -10.658 -8.493 -3.642 1.00 88.44 90 PHE A C 1
ATOM 693 O O . PHE A 1 90 ? -9.519 -8.696 -4.053 1.00 88.44 90 PHE A O 1
ATOM 700 N N . ASP A 1 91 ? -11.575 -7.865 -4.374 1.00 90.44 91 ASP A N 1
ATOM 701 C CA . ASP A 1 91 ? -11.263 -7.098 -5.578 1.00 90.44 91 ASP A CA 1
ATOM 702 C C . ASP A 1 91 ? -10.952 -5.632 -5.236 1.00 90.44 91 ASP A C 1
ATOM 704 O O . ASP A 1 91 ? -11.248 -5.150 -4.143 1.00 90.44 91 ASP A O 1
ATOM 708 N N . PHE A 1 92 ? -10.387 -4.901 -6.198 1.00 89.44 92 PHE A N 1
ATOM 709 C CA . PHE A 1 92 ? -10.017 -3.495 -6.014 1.00 89.44 92 PHE A CA 1
ATOM 710 C C . PHE A 1 92 ? -11.187 -2.642 -5.495 1.00 89.44 92 PHE A C 1
ATOM 712 O O . PHE A 1 92 ? -11.027 -1.861 -4.560 1.00 89.44 92 PHE A O 1
ATOM 719 N N . ASN A 1 93 ? -12.389 -2.852 -6.041 1.00 88.62 93 ASN A N 1
ATOM 720 C CA . ASN A 1 93 ? -13.573 -2.097 -5.641 1.00 88.62 93 ASN A CA 1
ATOM 721 C C . ASN A 1 93 ? -14.043 -2.418 -4.219 1.00 88.62 93 ASN A C 1
ATOM 723 O O . ASN A 1 93 ? -14.550 -1.523 -3.548 1.00 88.62 93 ASN A O 1
ATOM 727 N N . SER A 1 94 ? -13.946 -3.669 -3.762 1.00 89.62 94 SER A N 1
ATOM 728 C CA . SER A 1 94 ? -14.334 -4.018 -2.390 1.00 89.62 94 SER A CA 1
ATOM 729 C C . SER A 1 94 ? -13.355 -3.456 -1.365 1.00 89.62 94 SER A C 1
ATOM 731 O O . SER A 1 94 ? -13.798 -2.874 -0.382 1.00 89.62 94 SER A O 1
ATOM 733 N N . ILE A 1 95 ? -12.046 -3.518 -1.632 1.00 90.25 95 ILE A N 1
ATOM 734 C CA . ILE A 1 95 ? -11.029 -2.924 -0.751 1.00 90.25 95 ILE A CA 1
ATOM 735 C C . ILE A 1 95 ? -11.230 -1.408 -0.657 1.00 90.25 95 ILE A C 1
ATOM 737 O O . ILE A 1 95 ? -11.222 -0.849 0.434 1.00 90.25 95 ILE A O 1
ATOM 741 N N . GLN A 1 96 ? -11.510 -0.738 -1.778 1.00 89.25 96 GLN A N 1
ATOM 742 C CA . GLN A 1 96 ? -11.747 0.709 -1.790 1.00 89.25 96 GLN A CA 1
ATOM 743 C C . GLN A 1 96 ? -13.015 1.131 -1.013 1.00 89.25 96 GLN A C 1
ATOM 745 O O . GLN A 1 96 ? -13.167 2.300 -0.667 1.00 89.25 96 GLN A O 1
ATOM 750 N N . LYS A 1 97 ? -13.938 0.201 -0.726 1.00 88.50 97 LYS A N 1
ATOM 751 C CA . LYS A 1 97 ? -15.140 0.456 0.089 1.00 88.50 97 LYS A CA 1
ATOM 752 C C . LYS A 1 97 ? -14.904 0.286 1.591 1.00 88.50 97 LYS A C 1
ATOM 754 O O . LYS A 1 97 ? -15.805 0.600 2.366 1.00 88.50 97 LYS A O 1
ATOM 759 N N . MET A 1 98 ? -13.737 -0.205 2.004 1.00 91.94 98 MET A N 1
ATOM 760 C CA . MET A 1 98 ? -13.377 -0.375 3.410 1.00 91.94 98 MET A CA 1
ATOM 761 C C . MET A 1 98 ? -12.893 0.957 3.991 1.00 91.94 98 MET A C 1
ATOM 763 O O . MET A 1 98 ? -11.716 1.314 3.930 1.00 91.94 98 MET A O 1
ATOM 767 N N . VAL A 1 99 ? -13.845 1.729 4.511 1.00 90.88 99 VAL A N 1
ATOM 768 C CA . VAL A 1 99 ? -13.627 3.097 4.995 1.00 90.88 99 VAL A CA 1
ATOM 769 C C . VAL A 1 99 ? -12.723 3.117 6.227 1.00 90.88 99 VAL A C 1
ATOM 771 O O . VAL A 1 99 ? -11.887 4.008 6.364 1.00 90.88 99 VAL A O 1
ATOM 774 N N . TYR A 1 100 ? -12.866 2.148 7.130 1.00 90.88 100 TYR A N 1
ATOM 775 C CA . TYR A 1 100 ? -12.054 2.089 8.338 1.00 90.88 100 TYR A CA 1
ATOM 776 C C . TYR A 1 100 ? -10.610 1.680 8.031 1.00 90.88 100 TYR A C 1
ATOM 778 O O . TYR A 1 100 ? -9.682 2.243 8.610 1.00 90.88 100 TYR A O 1
ATOM 786 N N . MET A 1 101 ? -10.394 0.789 7.060 1.00 91.12 101 MET A N 1
ATOM 787 C CA . MET A 1 101 ? -9.053 0.500 6.541 1.00 91.12 101 MET A CA 1
ATOM 788 C C . MET A 1 101 ? -8.355 1.751 5.989 1.00 91.12 101 MET A C 1
ATOM 790 O O . MET A 1 101 ? -7.190 1.976 6.313 1.00 91.12 101 MET A O 1
ATOM 794 N N . ASP A 1 102 ? -9.055 2.598 5.225 1.00 90.44 102 ASP A N 1
ATOM 795 C CA . ASP A 1 102 ? -8.494 3.870 4.740 1.00 90.44 102 ASP A CA 1
ATOM 796 C C . ASP A 1 102 ? -8.127 4.823 5.891 1.00 90.44 102 ASP A C 1
ATOM 798 O O . ASP A 1 102 ? -7.072 5.463 5.866 1.00 90.44 102 ASP A O 1
ATOM 802 N N . MET A 1 103 ? -8.947 4.879 6.948 1.00 88.81 103 MET A N 1
ATOM 803 C CA . MET A 1 103 ? -8.642 5.676 8.143 1.00 88.81 103 MET A CA 1
ATOM 804 C C . MET A 1 103 ? -7.374 5.198 8.857 1.00 88.81 103 MET A C 1
ATOM 806 O O . MET A 1 103 ? -6.566 6.039 9.260 1.00 88.81 103 MET A O 1
ATOM 810 N N . VAL A 1 104 ? -7.197 3.878 8.997 1.00 88.75 104 VAL A N 1
ATOM 811 C CA . VAL A 1 104 ? -6.019 3.264 9.633 1.00 88.75 104 VAL A CA 1
ATOM 812 C C . VAL A 1 104 ? -4.760 3.555 8.817 1.00 88.75 104 VAL A C 1
ATOM 814 O O . VAL A 1 104 ? -3.780 4.046 9.368 1.00 88.75 104 VAL A O 1
ATOM 817 N N . VAL A 1 105 ? -4.794 3.334 7.499 1.00 87.25 105 VAL A N 1
ATOM 818 C CA . VAL A 1 105 ? -3.641 3.594 6.612 1.00 87.25 105 VAL A CA 1
ATOM 819 C C . VAL A 1 105 ? -3.309 5.088 6.538 1.00 87.25 105 VAL A C 1
ATOM 821 O O . VAL A 1 105 ? -2.147 5.472 6.440 1.00 87.25 105 VAL A O 1
ATOM 824 N N . SER A 1 106 ? -4.322 5.951 6.626 1.00 84.94 106 SER A N 1
ATOM 825 C CA . SER A 1 106 ? -4.140 7.402 6.669 1.00 84.94 106 SER A CA 1
ATOM 826 C C . SER A 1 106 ? -3.623 7.941 8.012 1.00 84.94 106 SER A C 1
ATOM 828 O O . SER A 1 106 ? -3.383 9.146 8.108 1.00 84.94 106 SER A O 1
ATOM 830 N N . GLY A 1 107 ? -3.533 7.120 9.064 1.00 74.38 107 GLY A N 1
ATOM 831 C CA . GLY A 1 107 ? -3.168 7.569 10.413 1.00 74.38 107 GLY A CA 1
ATOM 832 C C . GLY A 1 107 ? -4.200 8.503 11.066 1.00 74.38 107 GLY A C 1
ATOM 833 O O . GLY A 1 107 ? -3.849 9.320 11.915 1.00 74.38 107 GLY A O 1
ATOM 834 N N . LYS A 1 108 ? -5.478 8.427 10.659 1.00 67.25 108 LYS A N 1
ATOM 835 C CA . LYS A 1 108 ? -6.572 9.284 11.169 1.00 67.25 108 LYS A CA 1
ATOM 836 C C . LYS A 1 108 ? -7.278 8.702 12.402 1.00 67.25 108 LYS A C 1
ATOM 838 O O . LYS A 1 108 ? -8.334 9.189 12.786 1.00 67.25 108 LYS A O 1
ATOM 843 N N . THR A 1 109 ? -6.735 7.652 13.012 1.00 61.94 109 THR A N 1
ATOM 844 C CA . THR A 1 109 ? -7.364 6.909 14.119 1.00 61.94 109 THR A CA 1
ATOM 845 C C . THR A 1 109 ? -7.060 7.473 15.513 1.00 61.94 109 THR A C 1
ATOM 847 O O . THR A 1 109 ? -7.246 6.760 16.496 1.00 61.94 109 THR A O 1
ATOM 850 N N . LYS A 1 110 ? -6.593 8.726 15.607 1.00 50.94 110 LYS A N 1
ATOM 851 C CA . LYS A 1 110 ? -6.338 9.444 16.869 1.00 50.94 110 LYS A CA 1
ATOM 852 C C . LYS A 1 110 ? -7.472 10.390 17.233 1.00 50.94 110 LYS A C 1
ATOM 854 O O . LYS A 1 110 ? -8.010 11.039 16.310 1.00 50.94 110 LYS A O 1
#